Protein AF-A0A6A7LLQ2-F1 (afdb_monomer_lite)

Structure (mmCIF, N/CA/C/O backbone):
data_AF-A0A6A7LLQ2-F1
#
_entry.id   AF-A0A6A7LLQ2-F1
#
loop_
_atom_site.group_PDB
_atom_site.id
_atom_site.type_symbol
_atom_site.label_atom_id
_atom_site.label_alt_id
_atom_site.label_comp_id
_atom_site.label_asym_id
_atom_site.label_entity_id
_atom_site.label_seq_id
_atom_si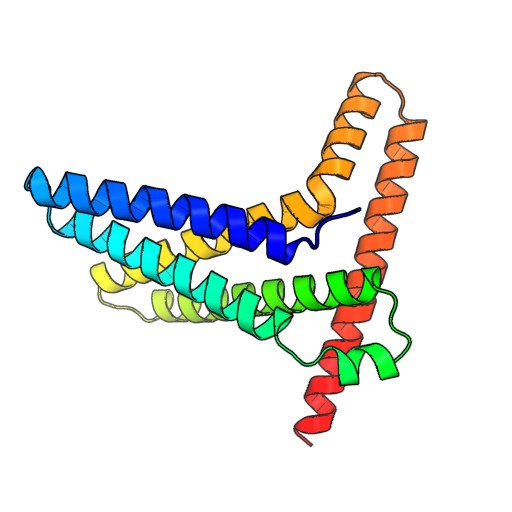te.pdbx_PDB_ins_code
_atom_site.Cartn_x
_atom_site.Cartn_y
_atom_site.Cartn_z
_atom_site.occupancy
_atom_site.B_iso_or_equiv
_atom_site.auth_seq_id
_atom_site.auth_comp_id
_atom_site.auth_asym_id
_atom_site.auth_atom_id
_atom_site.pdbx_PDB_model_num
ATOM 1 N N . MET A 1 1 ? -20.675 -7.729 5.828 1.00 43.53 1 MET A N 1
ATOM 2 C CA . MET A 1 1 ? -19.398 -8.192 6.419 1.00 43.53 1 MET A CA 1
ATOM 3 C C . MET A 1 1 ? -18.332 -7.183 6.054 1.00 43.53 1 MET A C 1
ATOM 5 O O . MET A 1 1 ? -18.183 -6.928 4.867 1.00 43.53 1 MET A O 1
ATOM 9 N N . ASN A 1 2 ? -17.647 -6.587 7.033 1.00 58.81 2 ASN A N 1
ATOM 10 C CA . ASN A 1 2 ? -16.496 -5.734 6.736 1.00 58.81 2 ASN A CA 1
ATOM 11 C C . ASN A 1 2 ? -15.408 -6.619 6.103 1.00 58.81 2 ASN A C 1
ATOM 13 O O . ASN A 1 2 ? -15.131 -7.700 6.635 1.00 58.81 2 ASN A O 1
ATOM 17 N N . LYS A 1 3 ? -14.898 -6.236 4.930 1.00 76.06 3 LYS A N 1
ATOM 18 C CA . LYS A 1 3 ? -13.806 -6.961 4.267 1.00 76.06 3 LYS A CA 1
ATOM 19 C C . LYS A 1 3 ? -12.499 -6.584 4.972 1.00 76.06 3 LYS A C 1
ATOM 21 O O . LYS A 1 3 ? -12.347 -5.454 5.421 1.00 76.06 3 LYS A O 1
ATOM 26 N N . HIS A 1 4 ? -11.586 -7.541 5.111 1.00 87.06 4 HIS A N 1
ATOM 27 C CA . HIS A 1 4 ? -10.282 -7.299 5.725 1.00 87.06 4 HIS A CA 1
ATOM 28 C C . HIS A 1 4 ? -9.515 -6.260 4.895 1.00 87.06 4 HIS A C 1
ATOM 30 O O . HIS A 1 4 ? -9.343 -6.460 3.691 1.00 87.06 4 HIS A O 1
ATOM 36 N N . LYS A 1 5 ? -9.025 -5.185 5.523 1.00 91.31 5 LYS A N 1
ATOM 37 C CA . LYS A 1 5 ? -8.410 -4.042 4.820 1.00 91.31 5 LYS A CA 1
ATOM 38 C C . LYS A 1 5 ? -7.241 -4.457 3.919 1.00 91.31 5 LYS A C 1
ATOM 40 O O . LYS A 1 5 ? -7.198 -4.056 2.765 1.00 91.31 5 LYS A O 1
ATOM 45 N N . LEU A 1 6 ? -6.351 -5.336 4.392 1.00 94.06 6 LEU A N 1
ATOM 46 C CA . LEU A 1 6 ? -5.255 -5.853 3.555 1.00 94.06 6 LEU A CA 1
ATOM 47 C C . LEU A 1 6 ? -5.716 -6.690 2.351 1.00 94.06 6 LEU A C 1
ATOM 49 O O . LEU A 1 6 ? -5.072 -6.636 1.313 1.00 94.06 6 LEU A O 1
ATOM 53 N N . ILE A 1 7 ? -6.834 -7.421 2.449 1.00 94.25 7 ILE A N 1
ATOM 54 C CA . ILE A 1 7 ? -7.383 -8.167 1.303 1.00 94.25 7 ILE A CA 1
ATOM 55 C C . ILE A 1 7 ? -7.922 -7.190 0.255 1.00 94.25 7 ILE A C 1
ATOM 57 O O . ILE A 1 7 ? -7.815 -7.432 -0.942 1.00 94.25 7 ILE A O 1
ATOM 61 N N . GLU A 1 8 ? -8.528 -6.088 0.694 1.00 95.62 8 GLU A N 1
ATOM 62 C CA . GLU A 1 8 ? -8.988 -5.035 -0.209 1.00 95.62 8 GLU A CA 1
ATOM 63 C C . GLU A 1 8 ? -7.812 -4.305 -0.865 1.00 95.62 8 GLU A C 1
ATOM 65 O O . GLU A 1 8 ? -7.813 -4.120 -2.079 1.00 95.62 8 GLU A O 1
ATOM 70 N N . LEU A 1 9 ? -6.769 -3.990 -0.094 1.00 97.31 9 LEU A N 1
ATOM 71 C CA . LEU A 1 9 ? -5.546 -3.391 -0.620 1.00 97.31 9 LEU A CA 1
ATOM 72 C C . LEU A 1 9 ? -4.844 -4.302 -1.632 1.00 97.31 9 LEU A C 1
ATOM 74 O O . LEU A 1 9 ? -4.446 -3.834 -2.694 1.00 97.31 9 LEU A O 1
ATOM 78 N N . GLN A 1 10 ? -4.738 -5.598 -1.331 1.00 97.00 10 GLN A N 1
ATOM 79 C CA . GLN A 1 10 ? -4.147 -6.581 -2.235 1.00 97.00 10 GLN A CA 1
ATOM 80 C C . GLN A 1 10 ? -4.857 -6.581 -3.592 1.00 97.00 10 GLN A C 1
ATOM 82 O O . GLN A 1 10 ? -4.189 -6.555 -4.617 1.00 97.00 10 GLN A O 1
ATOM 87 N N . LYS A 1 11 ? -6.193 -6.523 -3.612 1.00 97.12 11 LYS A N 1
ATOM 88 C CA . LYS A 1 11 ? -6.961 -6.462 -4.866 1.00 97.12 11 LYS A CA 1
ATOM 89 C C . LYS A 1 11 ? -6.653 -5.212 -5.681 1.00 97.12 11 LYS A C 1
ATOM 91 O O . LYS A 1 11 ? -6.447 -5.318 -6.881 1.00 97.12 11 LYS A O 1
ATOM 96 N N . ILE A 1 12 ? -6.574 -4.049 -5.031 1.00 97.12 12 ILE A N 1
ATOM 97 C CA . ILE A 1 12 ? -6.217 -2.785 -5.696 1.00 97.12 12 ILE A CA 1
ATOM 98 C C . ILE A 1 12 ? -4.817 -2.883 -6.322 1.00 97.12 12 ILE A C 1
ATOM 100 O O . ILE A 1 12 ? -4.595 -2.423 -7.441 1.00 97.12 12 ILE A O 1
ATOM 104 N N . ILE A 1 13 ? -3.869 -3.495 -5.607 1.00 97.94 13 ILE A N 1
ATOM 105 C CA . ILE A 1 13 ? -2.505 -3.709 -6.100 1.00 97.94 13 ILE A CA 1
ATOM 106 C C . ILE A 1 13 ? -2.501 -4.691 -7.282 1.00 97.94 13 ILE A C 1
ATOM 108 O O . ILE A 1 13 ? -1.870 -4.411 -8.297 1.00 97.94 13 ILE A O 1
ATOM 112 N N . GLU A 1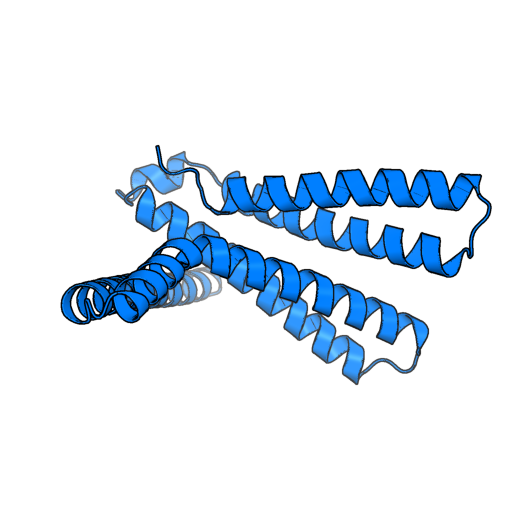 14 ? -3.223 -5.808 -7.185 1.00 98.12 14 GLU A N 1
ATOM 113 C CA . GLU A 1 14 ? -3.333 -6.821 -8.244 1.00 98.12 14 GLU A CA 1
ATOM 114 C C . GLU A 1 14 ? -3.981 -6.262 -9.520 1.00 98.12 14 GLU A C 1
ATOM 116 O O . GLU A 1 14 ? -3.493 -6.527 -10.619 1.00 98.12 14 GLU A O 1
ATOM 121 N N . GLU A 1 15 ? -5.022 -5.435 -9.391 1.00 98.00 15 GLU A N 1
ATOM 122 C CA . GLU A 1 15 ? -5.633 -4.717 -10.517 1.00 98.00 15 GLU A CA 1
ATOM 123 C C . GLU A 1 15 ? -4.617 -3.794 -11.207 1.00 98.00 15 GLU A C 1
ATOM 125 O O . GLU A 1 15 ? -4.498 -3.802 -12.436 1.00 98.00 15 GLU A O 1
ATOM 130 N N . LYS A 1 16 ? -3.824 -3.046 -10.426 1.00 97.88 16 LYS A N 1
ATOM 131 C CA . LYS A 1 16 ? -2.763 -2.182 -10.962 1.00 97.88 16 LYS A CA 1
ATOM 132 C C . LYS A 1 16 ? -1.664 -2.988 -11.662 1.00 97.88 16 LYS A C 1
ATOM 134 O O . LYS A 1 16 ? -1.232 -2.599 -12.743 1.00 97.88 16 LYS A O 1
ATOM 139 N N . ILE A 1 17 ? -1.240 -4.117 -11.088 1.00 98.31 17 ILE A N 1
ATOM 140 C CA . ILE A 1 17 ? -0.274 -5.031 -11.720 1.00 98.31 17 ILE A CA 1
ATOM 141 C C . ILE A 1 17 ? -0.808 -5.517 -13.070 1.00 98.31 17 ILE A C 1
ATOM 143 O O . ILE A 1 17 ? -0.072 -5.484 -14.053 1.00 98.31 17 ILE A O 1
ATOM 147 N N . GLY A 1 18 ? -2.076 -5.934 -13.136 1.00 98.19 18 GLY A N 1
ATOM 148 C CA . GLY A 1 18 ? -2.705 -6.372 -14.383 1.00 98.19 18 GLY A CA 1
ATOM 149 C C . GLY A 1 18 ? -2.657 -5.294 -15.468 1.00 98.19 18 GLY A C 1
ATOM 150 O O . GLY A 1 18 ? -2.205 -5.565 -16.579 1.00 98.19 18 GLY A O 1
ATOM 151 N N . SER A 1 19 ? -3.027 -4.058 -15.117 1.00 98.12 19 SER A N 1
ATOM 152 C CA . SER A 1 19 ? -2.958 -2.910 -16.031 1.00 98.12 19 SER A CA 1
ATOM 153 C C . SER A 1 19 ? -1.534 -2.628 -16.521 1.00 98.12 19 SER A C 1
ATOM 155 O O . SER A 1 19 ? -1.340 -2.332 -17.696 1.00 98.12 19 SER A O 1
ATOM 157 N N . LEU A 1 20 ? -0.530 -2.715 -15.643 1.00 97.94 20 LEU A N 1
ATOM 158 C CA . LEU A 1 20 ? 0.867 -2.466 -16.009 1.00 97.94 20 LEU A CA 1
ATOM 159 C C . LEU A 1 20 ? 1.440 -3.573 -16.901 1.00 97.94 20 LEU A C 1
ATOM 161 O O . LEU A 1 20 ? 2.242 -3.289 -17.785 1.00 97.94 20 LEU A O 1
ATOM 165 N N . ILE A 1 21 ? 1.035 -4.830 -16.693 1.00 98.25 21 ILE A N 1
ATOM 166 C CA . ILE A 1 21 ? 1.435 -5.943 -17.565 1.00 98.25 21 ILE A CA 1
ATOM 167 C C . ILE A 1 21 ? 0.916 -5.710 -18.987 1.00 98.25 21 ILE A C 1
ATOM 169 O O . ILE A 1 21 ? 1.686 -5.841 -19.939 1.00 98.25 21 ILE A O 1
ATOM 173 N N . GLU A 1 22 ? -0.353 -5.319 -19.125 1.00 97.94 22 GLU A N 1
ATOM 174 C CA . GLU A 1 22 ? -0.946 -4.972 -20.420 1.00 97.94 22 GLU A CA 1
ATOM 175 C C . GLU A 1 22 ? -0.217 -3.781 -21.064 1.00 97.94 22 GLU A C 1
ATOM 177 O O . GLU A 1 22 ? 0.148 -3.832 -22.240 1.00 97.94 22 GLU A O 1
ATOM 182 N N . GLU A 1 23 ? 0.083 -2.738 -20.285 1.00 97.50 23 GLU A N 1
ATOM 183 C CA . GLU A 1 23 ? 0.845 -1.575 -20.749 1.00 97.50 23 GLU A CA 1
ATOM 184 C C . GLU A 1 23 ? 2.240 -1.967 -21.264 1.00 97.50 23 GLU A C 1
ATOM 186 O O . GLU A 1 23 ? 2.642 -1.540 -22.349 1.00 97.50 23 GLU A O 1
ATOM 191 N N . VAL A 1 24 ? 2.964 -2.821 -20.533 1.00 97.44 24 VAL A N 1
ATOM 192 C CA . VAL A 1 24 ? 4.284 -3.337 -20.929 1.00 97.44 24 VAL A CA 1
ATOM 193 C C . VAL A 1 24 ? 4.200 -4.146 -22.221 1.00 97.44 24 VAL A C 1
ATOM 195 O O . VAL A 1 24 ? 5.066 -3.999 -23.089 1.00 97.44 24 VAL A O 1
ATOM 198 N N . GLU A 1 25 ? 3.179 -4.989 -22.377 1.00 97.50 25 GLU A N 1
ATOM 199 C CA . GLU A 1 25 ? 2.972 -5.783 -23.590 1.00 97.50 25 GLU A CA 1
ATOM 200 C C . GLU A 1 25 ? 2.725 -4.882 -24.808 1.00 97.50 25 GLU A C 1
ATOM 202 O O . GLU A 1 25 ? 3.405 -5.015 -25.832 1.00 97.50 25 GLU A O 1
ATOM 207 N N . ILE A 1 26 ? 1.819 -3.909 -24.681 1.00 96.62 26 ILE A N 1
ATOM 208 C CA . ILE A 1 26 ? 1.516 -2.939 -25.741 1.00 96.62 26 ILE A CA 1
ATOM 209 C C . ILE A 1 26 ? 2.763 -2.124 -26.094 1.00 96.62 26 ILE A C 1
ATOM 211 O O . ILE A 1 26 ? 3.106 -2.007 -27.272 1.00 96.62 26 ILE A O 1
ATOM 215 N N . ALA A 1 27 ? 3.471 -1.596 -25.094 1.00 96.38 27 ALA A N 1
ATOM 216 C CA . ALA A 1 27 ? 4.674 -0.793 -25.287 1.00 96.38 27 ALA A CA 1
ATOM 217 C C . ALA A 1 27 ? 5.788 -1.577 -25.993 1.00 96.38 27 ALA A C 1
ATOM 219 O O . ALA A 1 27 ? 6.445 -1.056 -26.899 1.00 96.38 27 ALA A O 1
ATOM 220 N N . THR A 1 28 ? 5.958 -2.848 -25.622 1.00 95.69 28 THR A N 1
ATOM 221 C CA . THR A 1 28 ? 6.920 -3.758 -26.254 1.00 95.69 28 THR A CA 1
ATOM 222 C C . THR A 1 28 ? 6.556 -4.001 -27.720 1.00 95.69 28 THR A C 1
ATOM 224 O O . THR A 1 28 ? 7.405 -3.857 -28.601 1.00 95.69 28 THR A O 1
ATOM 227 N N . ASN A 1 29 ? 5.285 -4.300 -28.006 1.00 96.62 29 ASN A N 1
ATOM 228 C CA . ASN A 1 29 ? 4.797 -4.552 -29.365 1.00 96.62 29 ASN A CA 1
ATOM 229 C C . ASN A 1 29 ? 4.870 -3.304 -30.259 1.00 96.62 29 ASN A C 1
ATOM 231 O O . ASN A 1 29 ? 5.214 -3.397 -31.439 1.00 96.62 29 ASN A O 1
ATOM 235 N N . ALA A 1 30 ? 4.611 -2.128 -29.688 1.00 95.94 30 ALA A N 1
ATOM 236 C CA . ALA A 1 30 ? 4.743 -0.837 -30.355 1.00 95.94 30 ALA A CA 1
ATOM 237 C C . ALA A 1 30 ? 6.203 -0.362 -30.493 1.00 95.94 30 ALA A C 1
ATOM 239 O O . ALA A 1 30 ? 6.441 0.688 -31.091 1.00 95.94 30 ALA A O 1
ATOM 240 N N . LYS A 1 31 ? 7.180 -1.127 -29.978 1.00 94.88 31 LYS A N 1
ATOM 241 C CA . LYS A 1 31 ? 8.613 -0.787 -29.974 1.00 94.88 31 LYS A CA 1
ATOM 242 C C . LYS A 1 31 ? 8.878 0.590 -29.361 1.00 94.88 31 LYS A C 1
ATOM 244 O O . LYS A 1 31 ? 9.663 1.377 -29.895 1.00 94.88 31 LYS A O 1
ATOM 249 N N . LEU A 1 32 ? 8.192 0.886 -28.256 1.00 94.19 32 LEU A N 1
ATOM 250 C CA . LEU A 1 32 ? 8.438 2.094 -27.478 1.00 94.19 32 LEU A CA 1
ATOM 251 C C . LEU A 1 32 ? 9.836 2.066 -26.846 1.00 94.19 32 LEU A C 1
ATOM 253 O O . LEU A 1 32 ? 10.588 1.096 -26.949 1.00 94.19 32 LEU A O 1
ATOM 257 N N . ASN A 1 33 ? 10.190 3.175 -26.202 1.00 94.88 33 ASN A N 1
ATOM 258 C CA . ASN A 1 33 ? 11.471 3.337 -25.534 1.00 94.88 33 ASN A CA 1
ATOM 259 C C . ASN A 1 33 ? 11.709 2.213 -24.502 1.00 94.88 33 ASN A C 1
ATOM 261 O O . ASN A 1 33 ? 10.863 1.967 -23.646 1.00 94.88 33 ASN A O 1
ATOM 265 N N . ALA A 1 34 ? 12.875 1.564 -24.574 1.00 94.06 34 ALA A N 1
ATOM 266 C CA . ALA A 1 34 ? 13.243 0.470 -23.678 1.00 94.06 34 ALA A CA 1
ATOM 267 C C . ALA A 1 34 ? 13.288 0.896 -22.201 1.00 94.06 34 ALA A C 1
ATOM 269 O O . ALA A 1 34 ? 12.796 0.159 -21.357 1.00 94.06 34 ALA A O 1
ATOM 270 N N . LEU A 1 35 ? 13.772 2.107 -21.898 1.00 92.25 35 LEU A N 1
ATOM 271 C CA . LEU A 1 35 ? 13.825 2.626 -20.526 1.00 92.25 35 LEU A CA 1
ATOM 272 C C . LEU A 1 35 ? 12.429 2.756 -19.916 1.00 92.25 35 LEU A C 1
ATOM 274 O O . LEU A 1 35 ? 12.232 2.414 -18.760 1.00 92.25 35 LEU A O 1
ATOM 278 N N . TYR A 1 36 ? 11.446 3.184 -20.710 1.00 93.62 36 TYR A N 1
ATOM 279 C CA . TYR A 1 36 ? 10.057 3.249 -20.257 1.00 93.62 36 TYR A CA 1
ATOM 280 C C . TYR A 1 36 ? 9.496 1.857 -19.938 1.00 93.62 36 TYR A C 1
ATOM 282 O O . TYR A 1 36 ? 8.794 1.678 -18.946 1.00 93.62 36 TYR A O 1
ATOM 290 N N . ILE A 1 37 ? 9.812 0.860 -20.770 1.00 95.94 37 ILE A N 1
ATOM 291 C CA . ILE A 1 37 ? 9.394 -0.526 -20.536 1.00 95.94 37 ILE A CA 1
ATOM 292 C C . ILE A 1 37 ? 10.044 -1.068 -19.257 1.00 95.94 37 ILE A C 1
ATOM 294 O O . ILE A 1 37 ? 9.371 -1.739 -18.473 1.00 95.94 37 ILE A O 1
ATOM 298 N N . ASP A 1 38 ? 11.322 -0.765 -19.037 1.00 95.44 38 ASP A N 1
ATOM 299 C CA . ASP A 1 38 ? 12.053 -1.178 -17.841 1.00 95.44 38 ASP A CA 1
ATOM 300 C C . ASP A 1 38 ? 11.482 -0.512 -16.581 1.00 95.44 38 ASP A C 1
ATOM 302 O O . ASP A 1 38 ? 11.177 -1.218 -15.625 1.00 95.44 38 ASP A O 1
ATOM 306 N N . ASP A 1 39 ? 11.181 0.791 -16.613 1.00 94.50 39 ASP A N 1
ATOM 307 C CA . ASP A 1 39 ? 10.549 1.498 -15.487 1.00 94.50 39 ASP A CA 1
ATOM 308 C C . ASP A 1 39 ? 9.205 0.863 -15.081 1.00 94.50 39 ASP A C 1
ATOM 310 O O . ASP A 1 39 ? 8.910 0.697 -13.896 1.00 94.50 39 ASP A O 1
ATOM 314 N N . ARG A 1 40 ? 8.382 0.454 -16.058 1.00 96.69 40 ARG A N 1
ATOM 315 C CA . ARG A 1 40 ? 7.102 -0.225 -15.782 1.00 96.69 40 ARG A CA 1
ATOM 316 C C . ARG A 1 40 ? 7.294 -1.628 -15.225 1.00 96.69 40 ARG A C 1
ATOM 318 O O . ARG A 1 40 ? 6.515 -2.066 -14.379 1.00 96.69 40 ARG A O 1
ATOM 325 N N . ARG A 1 41 ? 8.327 -2.342 -15.674 1.00 97.19 41 ARG A N 1
ATOM 326 C CA . ARG A 1 41 ? 8.685 -3.654 -15.119 1.00 97.19 41 ARG A CA 1
ATOM 327 C C . ARG A 1 41 ? 9.170 -3.537 -13.682 1.00 97.19 41 ARG A C 1
ATOM 329 O O . ARG A 1 41 ? 8.774 -4.368 -12.866 1.00 97.19 41 ARG A O 1
ATOM 336 N N . ASP A 1 42 ? 9.959 -2.517 -13.375 1.00 96.88 42 ASP A N 1
ATOM 337 C CA . ASP A 1 42 ? 10.411 -2.224 -12.018 1.00 96.88 42 ASP A CA 1
ATOM 338 C C . ASP A 1 42 ? 9.208 -1.916 -11.108 1.00 96.88 42 ASP A C 1
ATOM 340 O O . ASP A 1 42 ? 9.043 -2.551 -10.065 1.00 96.88 42 ASP A O 1
ATOM 344 N N . GLU A 1 43 ? 8.269 -1.071 -11.554 1.00 97.62 43 GLU A N 1
ATOM 345 C CA . GLU A 1 43 ? 7.030 -0.786 -10.812 1.00 97.62 43 GLU A CA 1
ATOM 346 C C . GLU A 1 43 ? 6.210 -2.058 -10.516 1.00 97.62 43 GLU A C 1
ATOM 348 O O . GLU A 1 43 ? 5.738 -2.258 -9.391 1.00 97.62 43 GLU A O 1
ATOM 353 N N . ILE A 1 44 ? 6.078 -2.964 -11.494 1.00 98.31 44 ILE A N 1
ATOM 354 C CA . ILE A 1 44 ? 5.426 -4.268 -11.290 1.00 98.31 44 ILE A CA 1
ATOM 355 C C . ILE A 1 44 ? 6.141 -5.067 -10.193 1.00 98.31 44 ILE A C 1
ATOM 357 O O . ILE A 1 44 ? 5.473 -5.671 -9.349 1.00 98.31 44 ILE A O 1
ATOM 361 N N . GLN A 1 45 ? 7.477 -5.089 -10.174 1.00 97.94 45 GLN A N 1
ATOM 362 C CA . GLN A 1 45 ? 8.236 -5.822 -9.156 1.00 97.94 45 GLN A CA 1
ATOM 363 C C . GLN A 1 45 ? 7.986 -5.272 -7.749 1.00 97.94 45 GLN A C 1
ATOM 365 O O . GLN A 1 45 ? 7.789 -6.059 -6.817 1.00 97.94 45 GLN A O 1
ATOM 370 N N . TYR A 1 46 ? 7.919 -3.949 -7.597 1.00 97.56 46 TYR A N 1
ATOM 371 C CA . TYR A 1 46 ? 7.635 -3.300 -6.314 1.00 97.56 46 TYR A CA 1
ATOM 372 C C . TYR A 1 46 ? 6.236 -3.665 -5.804 1.00 97.56 46 TYR A C 1
ATOM 374 O O . TYR A 1 46 ? 6.067 -4.092 -4.659 1.00 97.56 46 TYR A O 1
ATOM 382 N N . LEU A 1 47 ? 5.230 -3.606 -6.682 1.00 98.12 47 LEU A N 1
ATOM 383 C CA . LEU A 1 47 ? 3.852 -3.991 -6.360 1.00 98.12 47 LEU A CA 1
ATOM 384 C C . LEU A 1 47 ? 3.734 -5.483 -6.001 1.00 98.12 47 LEU A C 1
ATOM 386 O O . LEU A 1 47 ? 3.001 -5.866 -5.079 1.00 98.12 47 LEU A O 1
ATOM 390 N N . GLN A 1 48 ? 4.482 -6.347 -6.690 1.00 98.31 48 GLN A N 1
ATOM 391 C CA . GLN A 1 48 ? 4.556 -7.768 -6.352 1.00 98.31 48 GLN A CA 1
ATOM 392 C C . GLN A 1 48 ? 5.202 -8.000 -4.985 1.00 98.31 48 GLN A C 1
ATOM 394 O O . GLN A 1 48 ? 4.744 -8.869 -4.243 1.00 98.31 48 GLN A O 1
ATOM 399 N N . TRP A 1 49 ? 6.248 -7.247 -4.632 1.00 98.25 49 TRP A N 1
ATOM 400 C CA . TRP A 1 49 ? 6.838 -7.313 -3.296 1.00 98.25 49 TRP A CA 1
ATOM 401 C C . TRP A 1 49 ? 5.799 -6.965 -2.224 1.00 98.25 49 TRP A C 1
ATOM 403 O O . TRP A 1 49 ? 5.598 -7.760 -1.307 1.00 98.25 49 TRP A O 1
ATOM 413 N N . SER A 1 50 ? 5.040 -5.878 -2.396 1.00 97.38 50 SER A N 1
ATOM 414 C CA . SER A 1 50 ? 3.962 -5.517 -1.465 1.00 97.38 50 SER A CA 1
ATOM 415 C C . SER A 1 50 ? 2.904 -6.618 -1.333 1.00 97.38 50 SER A C 1
ATOM 417 O O . SER A 1 50 ? 2.481 -6.940 -0.223 1.00 97.38 50 SER A O 1
ATOM 419 N N . THR A 1 51 ? 2.523 -7.252 -2.446 1.00 97.62 51 THR A N 1
ATOM 420 C CA . THR A 1 51 ? 1.573 -8.378 -2.454 1.00 97.62 51 THR A CA 1
ATOM 421 C C . THR A 1 51 ? 2.104 -9.577 -1.662 1.00 97.62 51 THR A C 1
ATOM 423 O O . THR A 1 51 ? 1.380 -10.145 -0.844 1.00 97.62 51 THR A O 1
ATOM 426 N N . ARG A 1 52 ? 3.382 -9.940 -1.844 1.00 97.38 52 ARG A N 1
ATOM 427 C CA . ARG A 1 52 ? 4.032 -11.027 -1.088 1.00 97.38 52 ARG A CA 1
ATOM 428 C C . ARG A 1 52 ? 4.086 -10.718 0.407 1.00 97.38 52 ARG A C 1
ATOM 430 O O . ARG A 1 52 ? 3.834 -11.610 1.215 1.00 97.38 52 ARG A O 1
ATOM 437 N N . THR A 1 53 ? 4.365 -9.471 0.781 1.00 96.19 53 THR A N 1
ATOM 438 C CA . THR A 1 53 ? 4.376 -9.038 2.185 1.00 96.19 53 THR A CA 1
ATOM 439 C C . THR A 1 53 ? 2.983 -9.147 2.809 1.00 96.19 53 THR A C 1
ATOM 441 O O . THR A 1 53 ? 2.849 -9.730 3.883 1.00 96.19 53 THR A O 1
ATOM 444 N N . ILE A 1 54 ? 1.930 -8.689 2.115 1.00 95.19 54 ILE A N 1
ATOM 445 C CA . ILE A 1 54 ? 0.537 -8.860 2.567 1.00 95.19 54 ILE A CA 1
ATOM 446 C C . ILE A 1 54 ? 0.215 -10.343 2.776 1.00 95.19 54 ILE A C 1
ATOM 448 O O . ILE A 1 54 ? -0.292 -10.724 3.830 1.00 95.19 54 ILE A O 1
ATOM 452 N N . GLN A 1 55 ? 0.534 -11.192 1.799 1.00 93.56 55 GLN A N 1
ATOM 453 C CA . GLN A 1 55 ? 0.276 -12.629 1.890 1.00 93.56 55 GLN A CA 1
ATOM 454 C C . GLN A 1 55 ? 1.041 -13.277 3.047 1.00 93.56 55 GLN A C 1
ATOM 456 O O . GLN A 1 55 ? 0.470 -14.088 3.767 1.00 93.56 55 GLN A O 1
ATOM 461 N N . SER A 1 56 ? 2.301 -12.898 3.268 1.00 92.81 56 SER A N 1
ATOM 462 C CA . SER A 1 56 ? 3.103 -13.375 4.400 1.00 92.81 56 SER A CA 1
ATOM 463 C C . SER A 1 56 ? 2.449 -13.053 5.746 1.00 92.81 56 SER A C 1
ATOM 465 O O . SER A 1 56 ? 2.453 -13.893 6.639 1.00 92.81 56 SER A O 1
ATOM 467 N N . ILE A 1 57 ? 1.834 -11.876 5.885 1.00 91.25 57 ILE A N 1
ATOM 468 C CA . ILE A 1 57 ? 1.116 -11.474 7.103 1.00 91.25 57 ILE A CA 1
ATOM 469 C C . ILE A 1 57 ? -0.191 -12.264 7.249 1.00 91.25 57 ILE A C 1
ATOM 471 O O . ILE A 1 57 ? -0.452 -12.835 8.307 1.00 91.25 57 ILE A O 1
ATOM 475 N N . LEU A 1 58 ? -0.989 -12.343 6.180 1.00 88.88 58 LEU A N 1
ATOM 476 C CA . LEU A 1 58 ? -2.300 -13.003 6.193 1.00 88.88 58 LEU A CA 1
ATOM 477 C C . LEU A 1 58 ? -2.216 -14.528 6.355 1.00 88.88 58 LEU A C 1
ATOM 479 O O . LEU A 1 58 ? -3.126 -15.127 6.924 1.00 88.88 58 LEU A O 1
ATOM 483 N N . ASN A 1 59 ? -1.145 -15.151 5.860 1.00 86.81 59 ASN A N 1
ATOM 484 C CA . ASN A 1 59 ? -0.941 -16.600 5.917 1.00 86.81 59 ASN A CA 1
ATOM 485 C C . ASN A 1 59 ? -0.358 -17.080 7.255 1.00 86.81 59 ASN A C 1
ATOM 487 O O . ASN A 1 59 ? -0.198 -18.286 7.436 1.00 86.81 59 ASN A O 1
ATOM 491 N N . ARG A 1 60 ? -0.019 -16.183 8.194 1.00 80.88 60 ARG A N 1
ATOM 492 C CA . ARG A 1 60 ? 0.434 -16.604 9.528 1.00 80.88 60 ARG A CA 1
ATOM 493 C C . ARG A 1 60 ? -0.709 -17.272 10.281 1.00 80.88 60 ARG A C 1
ATOM 495 O O . ARG A 1 60 ? -1.809 -16.723 10.360 1.00 80.88 60 ARG A O 1
ATOM 502 N N . ASP A 1 61 ? -0.415 -18.451 10.828 1.00 59.97 61 ASP A N 1
ATOM 503 C CA . ASP A 1 61 ? -1.399 -19.405 11.333 1.00 59.97 61 ASP A CA 1
ATOM 504 C C . ASP A 1 61 ? -2.478 -18.765 12.216 1.00 59.97 61 ASP A C 1
ATOM 506 O O . ASP A 1 61 ? -2.230 -18.172 13.272 1.00 59.97 61 ASP A O 1
ATOM 510 N N . ILE A 1 62 ? -3.722 -18.956 11.778 1.00 57.84 62 ILE A N 1
ATOM 511 C CA . ILE A 1 62 ? -4.940 -18.565 12.490 1.00 57.84 62 ILE A CA 1
ATOM 512 C C . ILE A 1 62 ? -5.030 -19.302 13.843 1.00 57.84 62 ILE A C 1
ATOM 514 O O . ILE A 1 62 ? -5.613 -18.766 14.787 1.00 57.84 62 ILE A O 1
ATOM 518 N N . ASP A 1 63 ? -4.395 -20.472 13.973 1.00 53.75 63 ASP A N 1
ATOM 519 C CA . ASP A 1 63 ? -4.425 -21.330 15.165 1.00 53.75 63 ASP A CA 1
ATOM 520 C C . ASP A 1 63 ? -3.660 -20.764 16.377 1.00 53.75 63 ASP A C 1
ATOM 522 O O . ASP A 1 63 ? -4.075 -20.982 17.520 1.00 53.75 63 ASP A O 1
ATOM 526 N N . GLU A 1 64 ? -2.587 -19.987 16.184 1.00 55.06 64 GLU A N 1
ATOM 527 C CA . GLU A 1 64 ? -1.947 -19.248 17.291 1.00 55.06 64 GLU A CA 1
ATOM 528 C C . GLU A 1 64 ? -2.752 -17.998 17.671 1.00 55.06 64 GLU A C 1
ATOM 530 O O . GLU A 1 64 ? -2.880 -17.650 18.848 1.00 55.06 64 GLU A O 1
ATOM 535 N N . ARG A 1 65 ? -3.363 -17.350 16.675 1.00 58.50 65 ARG A N 1
ATOM 536 C CA . ARG A 1 65 ? -4.108 -16.092 16.825 1.00 58.50 65 ARG A CA 1
ATOM 537 C C . ARG A 1 65 ? -5.490 -16.297 17.464 1.00 58.50 65 ARG A C 1
ATOM 539 O O . ARG A 1 65 ? -5.933 -15.446 18.237 1.00 58.50 65 ARG A O 1
ATOM 546 N N . GLN A 1 66 ? -6.145 -17.440 17.231 1.00 51.84 66 GLN A N 1
ATOM 547 C CA . GLN A 1 66 ? -7.401 -17.822 17.896 1.00 51.84 66 GLN A CA 1
ATOM 548 C C . GLN A 1 66 ? -7.213 -18.183 19.379 1.00 51.84 66 GLN A C 1
ATOM 550 O O . GLN A 1 66 ? -8.104 -17.909 20.185 1.00 51.84 66 GLN A O 1
ATOM 555 N N . LYS A 1 67 ? -6.051 -18.724 19.776 1.00 53.41 67 LYS A N 1
ATOM 556 C CA . LYS A 1 67 ? -5.754 -19.071 21.182 1.00 53.41 67 LYS A CA 1
ATOM 557 C C . LYS A 1 67 ? -5.669 -17.857 22.113 1.00 53.41 67 LYS A C 1
ATOM 559 O O . LYS A 1 67 ? -5.862 -18.004 23.316 1.00 53.41 67 LYS A O 1
ATOM 564 N N . LEU A 1 68 ? -5.414 -16.664 21.574 1.00 57.31 68 LEU A N 1
ATOM 565 C CA . LEU A 1 68 ? -5.205 -15.438 22.354 1.00 57.31 68 LEU A CA 1
ATOM 566 C C . LEU A 1 68 ? -6.499 -14.667 22.681 1.00 57.31 68 LEU A C 1
ATOM 568 O O . LEU A 1 68 ? -6.431 -13.607 23.299 1.00 57.31 68 LEU A O 1
ATOM 572 N N . GLY A 1 69 ? -7.679 -15.150 22.266 1.00 62.19 69 GLY A N 1
ATOM 573 C CA . GLY A 1 69 ? -8.949 -14.442 22.501 1.00 62.19 69 GLY A CA 1
ATOM 574 C C . GLY A 1 69 ? -9.029 -13.069 21.813 1.00 62.19 69 GLY A C 1
ATOM 575 O O . GLY A 1 69 ? -9.850 -12.227 22.184 1.00 62.19 69 GLY A O 1
ATOM 576 N N . ILE A 1 70 ? -8.168 -12.823 20.819 1.00 71.31 70 ILE A N 1
ATOM 577 C CA . ILE A 1 70 ? -8.078 -11.555 20.094 1.00 71.31 70 ILE A CA 1
ATOM 578 C C . ILE A 1 70 ? -9.328 -11.392 19.229 1.00 71.31 70 ILE A C 1
ATOM 580 O O . ILE A 1 70 ? -9.684 -12.259 18.431 1.00 71.31 70 ILE A O 1
ATOM 584 N N . THR A 1 71 ? -10.011 -10.253 19.366 1.00 80.06 71 THR A N 1
ATOM 585 C CA . THR A 1 71 ? -11.159 -9.952 18.502 1.00 80.06 71 THR A CA 1
ATOM 586 C C . THR A 1 71 ? -10.717 -9.822 17.045 1.00 80.06 71 THR A C 1
ATOM 588 O O . THR A 1 71 ? -9.665 -9.253 16.758 1.00 80.06 71 THR A O 1
ATOM 591 N N . LYS A 1 72 ? -11.565 -10.255 16.104 1.00 81.75 72 LYS A N 1
ATOM 592 C CA . LYS A 1 72 ? -11.304 -10.142 14.658 1.00 81.75 72 LYS A CA 1
ATOM 593 C C . LYS A 1 72 ? -10.839 -8.738 14.235 1.00 81.75 72 LYS A C 1
ATOM 595 O O . LYS A 1 72 ? -9.928 -8.610 13.431 1.00 81.75 72 LYS A O 1
ATOM 600 N N . LYS A 1 73 ? -11.428 -7.688 14.818 1.00 82.69 73 LYS A N 1
ATOM 601 C CA . LYS A 1 73 ? -11.075 -6.289 14.531 1.00 82.69 73 LYS A CA 1
ATOM 602 C C . LYS A 1 73 ? -9.665 -5.925 15.008 1.00 82.69 73 LYS A C 1
ATOM 604 O O . LYS A 1 73 ? -8.966 -5.196 14.318 1.00 82.69 73 LYS A O 1
ATOM 609 N N . ARG A 1 74 ? -9.254 -6.417 16.181 1.00 85.00 74 ARG A N 1
ATOM 610 C CA . ARG A 1 74 ? -7.904 -6.182 16.711 1.00 85.00 74 ARG A CA 1
ATOM 611 C C . ARG A 1 74 ? -6.858 -6.935 15.889 1.00 85.00 74 ARG A C 1
ATOM 613 O O . ARG A 1 74 ? -5.804 -6.376 15.626 1.00 85.00 74 ARG A O 1
ATOM 620 N N . LEU A 1 75 ? -7.185 -8.139 15.416 1.00 85.19 75 LEU A N 1
ATOM 621 C CA . LEU A 1 75 ? -6.329 -8.882 14.492 1.00 85.19 75 LEU A CA 1
ATOM 622 C C . LEU A 1 75 ? -6.152 -8.140 13.158 1.00 85.19 75 LEU A C 1
ATOM 624 O O . LEU A 1 75 ? -5.028 -7.913 12.731 1.00 85.19 75 LEU A O 1
ATOM 628 N N . GLU A 1 76 ? -7.253 -7.674 12.564 1.00 88.12 76 GLU A N 1
ATOM 629 C CA . GLU A 1 76 ? -7.225 -6.850 11.346 1.00 88.12 76 GLU A CA 1
ATOM 630 C C . GLU A 1 76 ? -6.355 -5.587 11.510 1.00 88.12 76 GLU A C 1
ATOM 632 O O . GLU A 1 76 ? -5.671 -5.182 10.571 1.00 88.12 76 GLU A O 1
ATOM 637 N N . MET A 1 77 ? -6.372 -4.958 12.693 1.00 89.06 77 MET A N 1
ATOM 638 C CA . MET A 1 77 ? -5.515 -3.808 13.015 1.00 89.06 77 MET A CA 1
ATOM 639 C C . MET A 1 77 ? -4.044 -4.200 13.142 1.00 89.06 77 MET A C 1
ATOM 641 O O . MET A 1 77 ? -3.196 -3.514 12.584 1.00 89.06 77 MET A O 1
ATOM 645 N N . MET A 1 78 ? -3.744 -5.300 13.839 1.00 89.00 78 MET A N 1
ATOM 646 C CA . MET A 1 78 ? -2.380 -5.822 13.967 1.00 89.00 78 MET A CA 1
ATOM 647 C C . MET A 1 78 ? -1.757 -6.098 12.601 1.00 89.00 78 MET A C 1
ATOM 649 O O . MET A 1 78 ? -0.647 -5.649 12.341 1.00 89.00 78 MET A O 1
ATOM 653 N N . ASP A 1 79 ? -2.494 -6.772 11.718 1.00 90.69 79 ASP A N 1
ATOM 654 C CA . ASP A 1 79 ? -2.011 -7.091 10.376 1.00 90.69 79 ASP A CA 1
ATOM 655 C C . ASP A 1 79 ? -1.755 -5.816 9.557 1.00 90.69 79 ASP A C 1
ATOM 657 O O . ASP A 1 79 ? -0.728 -5.698 8.8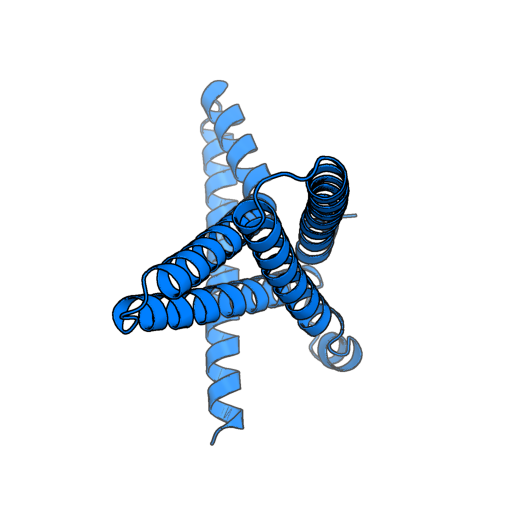88 1.00 90.69 79 ASP A O 1
ATOM 661 N N . ALA A 1 80 ? -2.655 -4.828 9.638 1.00 92.88 80 ALA A N 1
ATOM 662 C CA . ALA A 1 80 ? -2.479 -3.545 8.960 1.00 92.88 80 ALA A CA 1
ATOM 663 C C . ALA A 1 80 ? -1.260 -2.761 9.476 1.00 92.88 80 ALA A C 1
ATOM 665 O O . ALA A 1 80 ? -0.517 -2.217 8.665 1.00 92.88 80 ALA A O 1
ATOM 666 N N . ILE A 1 81 ? -1.044 -2.730 10.795 1.00 91.81 81 ILE A N 1
ATOM 667 C CA . ILE A 1 81 ? 0.118 -2.086 11.429 1.00 91.81 81 ILE A CA 1
ATOM 668 C C . ILE A 1 81 ? 1.411 -2.790 11.021 1.00 91.81 81 ILE A C 1
ATOM 670 O O . ILE A 1 81 ? 2.393 -2.138 10.688 1.00 91.81 81 ILE A O 1
ATOM 674 N N . GLU A 1 82 ? 1.430 -4.123 11.022 1.00 93.25 82 GLU A N 1
ATOM 675 C CA . GLU A 1 82 ? 2.614 -4.880 10.623 1.00 93.25 82 GLU A CA 1
ATOM 676 C C . GLU A 1 82 ? 3.001 -4.603 9.164 1.00 93.25 82 GLU A C 1
ATOM 678 O O . GLU A 1 82 ? 4.179 -4.401 8.851 1.00 93.25 82 GLU A O 1
ATOM 683 N N . PHE A 1 83 ? 2.012 -4.552 8.274 1.00 95.62 83 PHE A N 1
ATOM 684 C CA . PHE A 1 83 ? 2.249 -4.206 6.880 1.00 95.62 83 PHE A CA 1
ATOM 685 C C . PHE A 1 83 ? 2.741 -2.760 6.729 1.00 95.62 83 PHE A C 1
ATOM 687 O O . PHE A 1 83 ? 3.720 -2.520 6.027 1.00 95.62 83 PHE A O 1
ATOM 694 N N . GLU A 1 84 ? 2.107 -1.810 7.424 1.00 96.00 84 GLU A N 1
ATOM 695 C CA . GLU A 1 84 ? 2.507 -0.398 7.454 1.00 96.00 84 GLU A CA 1
ATOM 696 C C . GLU A 1 84 ? 3.964 -0.230 7.907 1.00 96.00 84 GLU A C 1
ATOM 698 O O . GLU A 1 84 ? 4.746 0.426 7.219 1.00 96.00 84 GLU A O 1
ATOM 703 N N . ASN A 1 85 ? 4.357 -0.904 8.989 1.00 94.62 85 ASN A N 1
ATOM 704 C CA . ASN A 1 85 ? 5.734 -0.907 9.479 1.00 94.62 85 ASN A CA 1
ATOM 705 C C . ASN A 1 85 ? 6.704 -1.494 8.446 1.00 94.62 85 ASN A C 1
ATOM 707 O O . ASN A 1 85 ? 7.763 -0.922 8.216 1.00 94.62 85 ASN A O 1
ATOM 711 N N . SER A 1 86 ? 6.331 -2.588 7.776 1.00 96.12 86 SER A N 1
ATOM 712 C CA . SER A 1 86 ? 7.174 -3.213 6.744 1.00 96.12 86 SER A CA 1
ATOM 713 C C . SER A 1 86 ? 7.411 -2.278 5.550 1.00 96.12 86 SER A C 1
ATOM 715 O O . SER A 1 86 ? 8.519 -2.212 5.018 1.00 96.12 86 SER A O 1
ATOM 717 N N . LEU A 1 87 ? 6.383 -1.529 5.130 1.00 97.19 87 LEU A N 1
ATOM 718 C CA . LEU A 1 87 ? 6.514 -0.510 4.084 1.00 97.19 87 LEU A CA 1
ATOM 719 C C . LEU A 1 87 ? 7.418 0.641 4.538 1.00 97.19 87 LEU A C 1
ATOM 721 O O . LEU A 1 87 ? 8.293 1.066 3.788 1.00 97.19 87 LEU A O 1
ATOM 725 N N . GLN A 1 88 ? 7.223 1.135 5.762 1.00 97.38 88 GLN A N 1
ATOM 726 C CA . GLN A 1 88 ? 8.021 2.228 6.314 1.00 97.38 88 GLN A CA 1
ATOM 727 C C . GLN A 1 88 ? 9.494 1.841 6.477 1.00 97.38 88 GLN A C 1
ATOM 729 O O . GLN A 1 88 ? 10.357 2.620 6.080 1.00 97.38 88 GLN A O 1
ATOM 734 N N . GLU A 1 89 ? 9.789 0.648 7.004 1.00 97.12 89 GLU A N 1
ATOM 735 C CA . GLU A 1 89 ? 11.152 0.112 7.118 1.00 97.12 89 GLU A CA 1
ATOM 736 C C . GLU A 1 89 ? 11.830 0.090 5.740 1.00 97.12 89 GLU A C 1
ATOM 738 O O . GLU A 1 89 ? 12.891 0.694 5.565 1.00 97.12 89 GLU A O 1
ATOM 743 N N . ARG A 1 90 ? 11.164 -0.481 4.726 1.00 97.56 90 ARG A N 1
ATOM 744 C CA . ARG A 1 90 ? 11.683 -0.528 3.352 1.00 97.56 90 ARG A CA 1
ATOM 745 C C . ARG A 1 90 ? 11.913 0.865 2.758 1.00 97.56 90 ARG A C 1
ATOM 747 O O . ARG A 1 90 ? 12.951 1.108 2.150 1.00 97.56 90 ARG A O 1
ATOM 754 N N . ILE A 1 91 ? 10.985 1.802 2.957 1.00 98.12 91 ILE A N 1
ATOM 755 C CA . ILE A 1 91 ? 11.137 3.192 2.498 1.00 98.12 91 ILE A CA 1
ATOM 756 C C . ILE A 1 91 ? 12.355 3.856 3.150 1.00 98.12 91 ILE A C 1
ATOM 758 O O . ILE A 1 91 ? 13.082 4.587 2.478 1.00 98.12 91 ILE A O 1
ATOM 762 N N . GLN A 1 92 ? 12.604 3.622 4.441 1.00 97.81 92 GLN A N 1
ATOM 763 C CA . GLN A 1 92 ? 13.779 4.179 5.117 1.00 97.81 92 GLN A CA 1
ATOM 764 C C . GLN A 1 92 ? 15.082 3.576 4.581 1.00 97.81 92 GLN A C 1
ATOM 766 O O . GLN A 1 92 ? 16.027 4.321 4.318 1.00 97.81 92 GLN A O 1
ATOM 771 N N . GLU A 1 93 ? 15.128 2.262 4.350 1.00 97.62 93 GLU A N 1
ATOM 772 C CA . GLU A 1 93 ? 16.277 1.600 3.713 1.00 97.62 93 GLU A CA 1
ATOM 773 C C . GLU A 1 93 ? 16.578 2.182 2.325 1.00 97.62 93 GLU A C 1
ATOM 775 O O . GLU A 1 93 ? 17.731 2.473 1.996 1.00 97.62 93 GLU A O 1
ATOM 780 N N . LEU A 1 94 ? 15.540 2.407 1.516 1.00 97.31 94 LEU A N 1
ATOM 781 C CA . LEU A 1 94 ? 15.674 3.009 0.191 1.00 97.31 94 LEU A CA 1
ATOM 782 C C . LEU A 1 94 ? 16.141 4.463 0.274 1.00 97.31 94 LEU A C 1
ATOM 784 O O . LEU A 1 94 ? 17.022 4.859 -0.481 1.00 97.31 94 LEU A O 1
ATOM 788 N N . LYS A 1 95 ? 15.625 5.254 1.224 1.00 97.38 95 LYS A N 1
ATOM 789 C CA . LYS A 1 95 ? 16.065 6.644 1.445 1.00 97.38 95 LYS A CA 1
ATOM 790 C C . LYS A 1 95 ? 17.545 6.725 1.825 1.00 97.38 95 LYS A C 1
ATOM 792 O O . LYS A 1 95 ? 18.241 7.629 1.362 1.00 97.38 95 LYS A O 1
ATOM 797 N N . LEU A 1 96 ? 18.043 5.779 2.625 1.00 97.25 96 LEU A N 1
ATOM 798 C CA . LEU A 1 96 ? 19.479 5.649 2.896 1.00 97.25 96 LEU A CA 1
ATOM 799 C C . LEU A 1 96 ? 20.248 5.260 1.629 1.00 97.25 96 LEU A C 1
ATOM 801 O O . LEU A 1 96 ? 21.256 5.887 1.315 1.00 97.25 96 LEU A O 1
ATOM 805 N N . SER A 1 97 ? 19.727 4.301 0.861 1.00 96.12 97 SER A N 1
ATOM 806 C CA . SER A 1 97 ? 20.345 3.854 -0.393 1.00 96.12 97 SER A CA 1
ATOM 807 C C . SER A 1 97 ? 20.466 4.987 -1.418 1.00 96.12 97 SER A C 1
ATOM 809 O O . SER A 1 97 ? 21.515 5.131 -2.032 1.00 96.12 97 SER A O 1
ATOM 811 N N . VAL A 1 98 ? 19.444 5.842 -1.558 1.00 95.81 98 VAL A N 1
ATOM 812 C CA . VAL A 1 98 ? 19.478 7.046 -2.412 1.00 95.81 98 VAL A CA 1
ATOM 813 C C . VAL A 1 98 ? 20.590 7.998 -1.982 1.00 95.81 98 VAL A C 1
ATOM 815 O O . VAL A 1 98 ? 21.327 8.504 -2.823 1.00 95.81 98 VAL A O 1
ATOM 818 N N . LYS A 1 99 ? 20.734 8.236 -0.674 1.00 94.75 99 LYS A N 1
ATOM 819 C CA . LYS A 1 99 ? 21.741 9.158 -0.135 1.00 94.75 99 LYS A CA 1
ATOM 820 C C . LYS A 1 99 ? 23.173 8.713 -0.446 1.00 94.75 99 LYS A C 1
ATOM 822 O O . LYS A 1 99 ? 24.028 9.565 -0.678 1.00 94.75 99 LYS A O 1
ATOM 827 N N . ASP A 1 100 ? 23.412 7.405 -0.451 1.00 94.69 100 ASP A N 1
ATOM 828 C CA . ASP A 1 100 ? 24.734 6.817 -0.681 1.00 94.69 100 ASP A CA 1
ATOM 829 C C . ASP A 1 100 ? 24.978 6.454 -2.165 1.00 94.69 100 ASP A C 1
ATOM 831 O O . ASP A 1 100 ? 26.064 5.988 -2.526 1.00 94.69 100 ASP A O 1
ATOM 835 N N . CYS A 1 101 ? 23.992 6.669 -3.047 1.00 94.19 101 CYS A N 1
ATOM 836 C CA . CYS A 1 101 ? 24.060 6.283 -4.452 1.00 94.19 101 CYS A CA 1
ATOM 837 C C . CYS A 1 101 ? 24.761 7.342 -5.317 1.00 94.19 101 CYS A C 1
ATOM 839 O O . CYS A 1 101 ? 24.356 8.499 -5.377 1.00 94.19 101 CYS A O 1
ATOM 841 N N . ASN A 1 102 ? 25.789 6.920 -6.059 1.00 93.50 102 ASN A N 1
ATOM 842 C CA . ASN A 1 102 ? 26.509 7.775 -7.014 1.00 93.50 102 ASN A CA 1
ATOM 843 C C . ASN A 1 102 ? 26.024 7.601 -8.464 1.00 93.50 102 ASN A C 1
ATOM 845 O O . ASN A 1 102 ? 26.448 8.343 -9.350 1.00 93.50 102 ASN A O 1
ATOM 849 N N . ASN A 1 103 ? 25.177 6.602 -8.727 1.00 95.88 103 ASN A N 1
ATOM 850 C CA . ASN A 1 103 ? 24.637 6.323 -10.050 1.00 95.88 103 ASN A CA 1
ATOM 851 C C . ASN A 1 103 ? 23.237 6.928 -10.173 1.00 95.88 103 ASN A C 1
ATOM 853 O O . ASN A 1 103 ? 22.323 6.558 -9.440 1.00 95.88 103 ASN A O 1
ATOM 857 N N . GLN A 1 104 ? 23.064 7.826 -11.141 1.00 91.75 104 GLN A N 1
ATOM 858 C CA . GLN A 1 104 ? 21.783 8.480 -11.383 1.00 91.75 104 GLN A CA 1
ATOM 859 C C . GLN A 1 104 ? 20.664 7.476 -11.697 1.00 91.75 104 GLN A C 1
ATOM 861 O O . GLN A 1 104 ? 19.578 7.601 -11.144 1.00 91.75 104 GLN A O 1
ATOM 866 N N . ARG A 1 105 ? 20.929 6.445 -12.514 1.00 92.00 105 ARG A N 1
ATOM 867 C CA . ARG A 1 105 ? 19.901 5.458 -12.874 1.00 92.00 105 ARG A CA 1
ATOM 868 C C . ARG A 1 105 ? 19.436 4.660 -11.658 1.00 92.00 105 ARG A C 1
ATOM 870 O O . ARG A 1 105 ? 18.240 4.470 -11.486 1.00 92.00 105 ARG A O 1
ATOM 877 N N . ASP A 1 106 ? 20.367 4.227 -10.816 1.00 92.56 106 ASP A N 1
ATOM 878 C CA . ASP A 1 106 ? 20.034 3.459 -9.612 1.00 92.56 106 ASP A CA 1
ATOM 879 C C . ASP A 1 106 ? 19.292 4.341 -8.594 1.00 92.56 106 ASP A C 1
ATOM 881 O O . ASP A 1 106 ? 18.344 3.893 -7.953 1.00 92.56 106 ASP A O 1
ATOM 885 N N . SER A 1 107 ? 19.663 5.623 -8.492 1.00 94.69 107 SER A N 1
ATOM 886 C CA . SER A 1 107 ? 18.920 6.598 -7.688 1.00 94.69 107 SER A CA 1
ATOM 887 C C . SER A 1 107 ? 17.480 6.770 -8.181 1.00 94.69 107 SER A C 1
ATOM 889 O O . SER A 1 107 ? 16.564 6.769 -7.361 1.00 94.69 107 SER A O 1
ATOM 891 N N . ASP A 1 108 ? 17.265 6.897 -9.493 1.00 94.38 108 ASP A N 1
ATOM 892 C CA . ASP A 1 108 ? 15.923 7.025 -10.076 1.00 94.38 108 ASP A CA 1
ATOM 893 C C . ASP A 1 108 ? 15.072 5.773 -9.792 1.00 94.38 108 ASP A C 1
ATOM 895 O O . ASP A 1 108 ? 13.905 5.884 -9.419 1.00 94.38 108 ASP A O 1
ATOM 899 N N . ILE A 1 109 ? 15.671 4.580 -9.885 1.00 94.88 109 ILE A N 1
ATOM 900 C CA . ILE A 1 109 ? 15.031 3.300 -9.538 1.00 94.88 109 ILE A CA 1
ATOM 901 C C . ILE A 1 109 ? 14.572 3.300 -8.071 1.00 94.88 109 ILE A C 1
ATOM 903 O O . ILE A 1 109 ? 13.413 2.980 -7.798 1.00 94.88 109 ILE A O 1
ATOM 907 N N . PHE A 1 110 ? 15.435 3.705 -7.131 1.00 96.75 110 PHE A N 1
ATOM 908 C CA . PHE A 1 110 ? 15.079 3.767 -5.709 1.00 96.75 110 PHE A CA 1
ATOM 909 C C . PHE A 1 110 ? 13.992 4.802 -5.411 1.00 96.75 110 PHE A C 1
ATOM 911 O O . PHE A 1 110 ? 13.106 4.533 -4.602 1.00 96.75 110 PHE A O 1
ATOM 918 N N . ILE A 1 111 ? 14.038 5.971 -6.056 1.00 97.06 111 ILE A N 1
ATOM 919 C CA . ILE A 1 111 ? 13.011 7.010 -5.901 1.00 97.06 111 ILE A CA 1
ATOM 920 C C . ILE A 1 111 ? 11.658 6.490 -6.402 1.00 97.06 111 ILE A C 1
ATOM 922 O O . ILE A 1 111 ? 10.663 6.610 -5.692 1.00 97.06 111 ILE A O 1
ATOM 926 N N . ASN A 1 112 ? 11.629 5.821 -7.556 1.00 96.25 112 ASN A N 1
ATOM 927 C CA . ASN A 1 112 ? 10.408 5.218 -8.092 1.00 96.25 112 ASN A CA 1
ATOM 928 C C . ASN A 1 112 ? 9.838 4.123 -7.169 1.00 96.25 112 ASN A C 1
ATOM 930 O O . ASN A 1 112 ? 8.615 4.008 -7.023 1.00 96.25 112 ASN A O 1
ATOM 934 N N . GLU A 1 113 ? 10.700 3.322 -6.528 1.00 98.12 113 GLU A N 1
ATOM 935 C CA . GLU A 1 113 ? 10.264 2.353 -5.514 1.00 98.12 113 GLU A CA 1
ATOM 936 C C . GLU A 1 113 ? 9.645 3.079 -4.311 1.00 98.12 113 GLU A C 1
ATOM 938 O O . GLU A 1 113 ? 8.528 2.745 -3.915 1.00 98.12 113 GLU A O 1
ATOM 943 N N . ILE A 1 114 ? 10.305 4.116 -3.778 1.00 98.19 114 ILE A N 1
ATOM 944 C CA . ILE A 1 114 ? 9.785 4.928 -2.664 1.00 98.19 114 ILE A CA 1
ATOM 945 C C . ILE A 1 114 ? 8.404 5.496 -3.000 1.00 98.19 114 ILE A C 1
ATOM 947 O O . ILE A 1 114 ? 7.469 5.283 -2.228 1.00 98.19 114 ILE A O 1
ATOM 951 N N . ASP A 1 115 ? 8.249 6.148 -4.152 1.00 98.25 115 ASP A N 1
ATOM 952 C CA . ASP A 1 115 ? 6.981 6.753 -4.575 1.00 98.25 115 ASP A CA 1
ATOM 953 C C . ASP A 1 115 ? 5.868 5.701 -4.692 1.00 98.25 115 ASP A C 1
ATOM 955 O O . ASP A 1 115 ? 4.720 5.925 -4.287 1.00 98.25 115 ASP A O 1
ATOM 959 N N . THR A 1 116 ? 6.208 4.511 -5.194 1.00 98.12 116 THR A N 1
ATOM 960 C CA . THR A 1 116 ? 5.269 3.388 -5.287 1.00 98.12 116 THR A CA 1
ATOM 961 C C . THR A 1 116 ? 4.826 2.922 -3.900 1.00 98.12 116 THR A C 1
ATOM 963 O O . THR A 1 116 ? 3.627 2.754 -3.660 1.00 98.12 116 THR A O 1
ATOM 966 N N . LEU A 1 117 ? 5.762 2.739 -2.966 1.00 98.12 117 LEU A N 1
ATOM 967 C CA . LEU A 1 117 ? 5.456 2.287 -1.608 1.00 98.12 117 LEU A CA 1
ATOM 968 C C . LEU A 1 117 ? 4.700 3.354 -0.795 1.00 98.12 117 LEU A C 1
ATOM 970 O O . LEU A 1 117 ? 3.755 3.017 -0.077 1.00 98.12 117 LEU A O 1
ATOM 974 N N . GLU A 1 118 ? 5.041 4.636 -0.945 1.00 98.25 118 GLU A N 1
ATOM 975 C CA . GLU A 1 118 ? 4.314 5.757 -0.333 1.00 98.25 118 GLU A CA 1
ATOM 976 C C . GLU A 1 118 ? 2.880 5.860 -0.884 1.00 98.25 118 GLU A C 1
ATOM 978 O O . GLU A 1 118 ? 1.932 6.083 -0.123 1.00 98.25 118 GLU A O 1
ATOM 983 N N . SER A 1 119 ? 2.678 5.586 -2.179 1.00 98.06 119 SER A N 1
ATOM 984 C CA . SER A 1 119 ? 1.338 5.482 -2.770 1.00 98.06 119 SER A CA 1
ATOM 985 C C . SER A 1 119 ? 0.508 4.364 -2.124 1.00 98.06 119 SER A C 1
ATOM 987 O O . SER A 1 119 ? -0.665 4.568 -1.790 1.00 98.06 119 SER A O 1
ATOM 989 N N . ILE A 1 120 ? 1.110 3.194 -1.883 1.00 98.06 120 ILE A N 1
ATOM 990 C CA . ILE A 1 120 ? 0.445 2.066 -1.209 1.00 98.06 120 ILE A CA 1
ATOM 991 C C . ILE A 1 120 ? 0.102 2.417 0.244 1.00 98.06 120 ILE A C 1
ATOM 993 O O . ILE A 1 120 ? -1.008 2.115 0.687 1.00 98.06 120 ILE A O 1
ATOM 997 N N . LEU A 1 121 ? 0.998 3.095 0.972 1.00 97.12 121 LEU A N 1
ATOM 998 C CA . LEU A 1 121 ? 0.716 3.610 2.319 1.00 97.12 121 LEU A CA 1
ATOM 999 C C . LEU A 1 121 ? -0.487 4.561 2.322 1.00 97.12 121 LEU A C 1
ATOM 1001 O O . LEU A 1 121 ? -1.377 4.430 3.165 1.00 97.12 121 LEU A O 1
ATOM 1005 N N . GLY A 1 122 ? -0.561 5.471 1.347 1.00 96.88 122 GLY A N 1
ATOM 1006 C CA . GLY A 1 122 ? -1.715 6.352 1.167 1.00 96.88 122 GLY A CA 1
ATOM 1007 C C . GLY A 1 122 ? -3.018 5.566 0.987 1.00 96.88 122 GLY A C 1
ATOM 1008 O O . GLY A 1 122 ? -3.997 5.809 1.694 1.00 96.88 122 GLY A O 1
ATOM 1009 N N . ARG A 1 123 ? -3.013 4.547 0.116 1.00 96.75 123 ARG A N 1
ATOM 1010 C CA . ARG A 1 123 ? -4.177 3.666 -0.096 1.00 96.75 123 ARG A CA 1
ATOM 1011 C C . ARG A 1 123 ? -4.561 2.877 1.152 1.00 96.75 123 ARG A C 1
ATOM 1013 O O . ARG A 1 123 ? -5.749 2.723 1.428 1.00 96.75 123 ARG A O 1
ATOM 1020 N N . LEU A 1 124 ? -3.589 2.398 1.926 1.00 96.19 124 LEU A N 1
ATOM 1021 C CA . LEU A 1 124 ? -3.855 1.737 3.202 1.00 96.19 124 LEU A CA 1
ATOM 1022 C C . LEU A 1 124 ? -4.530 2.697 4.190 1.00 96.19 124 LEU A C 1
ATOM 1024 O O . LEU A 1 124 ? -5.504 2.314 4.837 1.00 96.19 124 LEU A O 1
ATOM 1028 N N . SER A 1 125 ? -4.061 3.943 4.279 1.00 93.62 125 SER A N 1
ATOM 1029 C CA . SER A 1 125 ? -4.665 4.973 5.133 1.00 93.62 125 SER A CA 1
ATOM 1030 C C . SER A 1 125 ? -6.112 5.280 4.727 1.00 93.62 125 SER A C 1
ATOM 1032 O O . SER A 1 125 ? -7.009 5.290 5.577 1.00 93.62 125 SER A O 1
ATOM 1034 N N . ASP A 1 126 ? -6.379 5.405 3.423 1.00 93.69 126 ASP A N 1
ATOM 1035 C CA . ASP A 1 126 ? -7.733 5.578 2.882 1.00 93.69 126 ASP A CA 1
ATOM 1036 C C . ASP A 1 126 ? -8.660 4.412 3.251 1.00 93.69 126 ASP A C 1
ATOM 1038 O O . ASP A 1 126 ? -9.822 4.624 3.606 1.00 93.69 126 ASP A O 1
ATOM 1042 N N . LEU A 1 127 ? -8.158 3.176 3.206 1.00 93.25 127 LEU A N 1
ATOM 1043 C CA . LEU A 1 127 ? -8.906 1.997 3.650 1.00 93.25 127 LEU A CA 1
ATOM 1044 C C . LEU A 1 127 ? -9.080 1.962 5.173 1.00 93.25 127 LEU A C 1
ATOM 1046 O O . LEU A 1 127 ? -10.061 1.406 5.675 1.00 93.25 127 LEU A O 1
ATOM 1050 N N . LYS A 1 128 ? -8.136 2.533 5.933 1.00 90.69 128 LYS A N 1
ATOM 1051 C CA . LYS A 1 128 ? -8.198 2.556 7.396 1.00 90.69 128 LYS A CA 1
ATOM 1052 C C . LYS A 1 128 ? -9.218 3.560 7.925 1.00 90.69 128 LYS A C 1
ATOM 1054 O O . LYS A 1 128 ? -9.927 3.202 8.868 1.00 90.69 128 LYS A O 1
ATOM 1059 N N . TYR A 1 1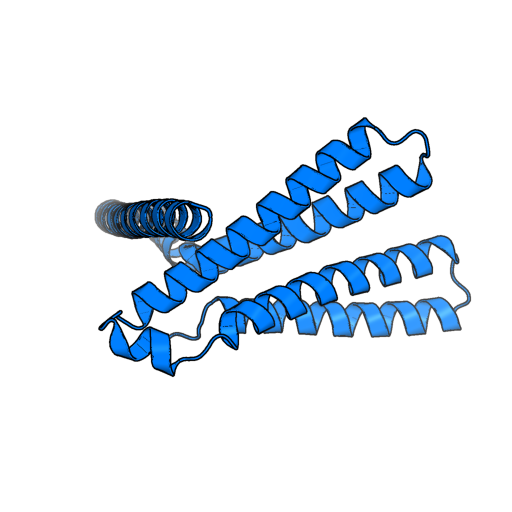29 ? -9.268 4.746 7.319 1.00 90.19 129 TYR A N 1
ATOM 1060 C CA . TYR A 1 129 ? -9.915 5.938 7.875 1.00 90.19 129 TYR A CA 1
ATOM 1061 C C . TYR A 1 129 ? -10.770 6.726 6.876 1.00 90.19 129 TYR A C 1
ATOM 1063 O O . TYR A 1 129 ? -11.511 7.626 7.267 1.00 90.19 129 TYR A O 1
ATOM 1071 N N . GLY A 1 130 ? -10.669 6.441 5.577 1.00 89.31 130 GLY A N 1
ATOM 1072 C CA . GLY A 1 130 ? -11.235 7.296 4.534 1.00 89.31 130 GLY A CA 1
ATOM 1073 C C . GLY A 1 130 ? -12.761 7.378 4.559 1.00 89.31 130 GLY A C 1
ATOM 1074 O O . GLY A 1 130 ? -13.321 8.407 4.186 1.00 89.31 130 GLY A O 1
ATOM 1075 N N . ALA A 1 131 ? -13.457 6.334 5.017 1.00 89.38 131 ALA A N 1
ATOM 1076 C CA . ALA A 1 131 ? -14.910 6.376 5.173 1.00 89.38 131 ALA A CA 1
ATOM 1077 C C . ALA A 1 131 ? -15.326 7.356 6.282 1.00 89.38 131 ALA A C 1
ATOM 1079 O O . ALA A 1 131 ? -16.211 8.186 6.073 1.00 89.38 131 ALA A O 1
ATOM 1080 N N . GLU A 1 132 ? -14.658 7.294 7.432 1.00 89.06 132 GLU A N 1
ATOM 1081 C CA . GLU A 1 132 ? -14.870 8.186 8.566 1.00 89.06 132 GLU A CA 1
ATOM 1082 C C . GLU A 1 132 ? -14.488 9.631 8.223 1.00 89.06 132 GLU A C 1
ATOM 1084 O O . GLU A 1 132 ? -15.249 10.544 8.54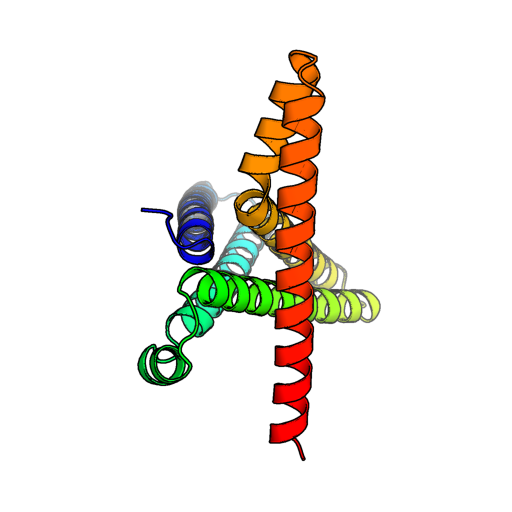6 1.00 89.06 132 GLU A O 1
ATOM 1089 N N . THR A 1 133 ? -13.376 9.845 7.511 1.00 90.75 133 THR A N 1
ATOM 1090 C CA . THR A 1 133 ? -12.958 11.174 7.035 1.00 90.75 133 THR A CA 1
ATOM 1091 C C . THR A 1 133 ? -14.000 11.776 6.093 1.00 90.75 133 THR A C 1
ATOM 1093 O O . THR A 1 133 ? -14.488 12.876 6.346 1.00 90.75 133 THR A O 1
ATOM 1096 N N . ARG A 1 134 ? -14.462 11.025 5.082 1.00 93.25 134 ARG A N 1
ATOM 1097 C CA . ARG A 1 134 ? -15.529 11.493 4.178 1.00 93.25 134 ARG A CA 1
ATOM 1098 C C . ARG A 1 134 ? -16.836 11.778 4.918 1.00 93.25 134 ARG A C 1
ATOM 1100 O O . ARG A 1 134 ? -17.529 12.743 4.605 1.00 93.25 134 ARG A O 1
ATOM 1107 N N . ALA A 1 135 ? -17.187 10.963 5.912 1.00 91.94 135 ALA A N 1
ATOM 1108 C CA . ALA A 1 135 ? -18.379 11.191 6.724 1.00 91.94 135 ALA A CA 1
ATOM 1109 C C . ALA A 1 135 ? -18.272 12.473 7.571 1.00 91.94 135 ALA A C 1
ATOM 1111 O O . ALA A 1 135 ? -19.270 13.173 7.749 1.00 91.94 135 ALA A O 1
ATOM 1112 N N . ILE A 1 136 ? -17.074 12.806 8.065 1.00 92.50 136 ILE A N 1
ATOM 1113 C CA . ILE A 1 136 ? -16.801 14.078 8.746 1.00 92.50 136 ILE A CA 1
ATOM 1114 C C . ILE A 1 136 ? -16.979 15.249 7.779 1.00 92.50 136 ILE A C 1
ATOM 1116 O O . ILE A 1 136 ? -17.631 16.227 8.145 1.00 92.50 136 ILE A O 1
ATOM 1120 N N . ASP A 1 137 ? -16.448 15.147 6.561 1.00 93.06 137 ASP A N 1
ATOM 1121 C CA . ASP A 1 137 ? -16.550 16.207 5.553 1.00 93.06 137 ASP A CA 1
ATOM 1122 C C . ASP A 1 137 ? -18.007 16.483 5.172 1.00 93.06 137 ASP A C 1
ATOM 1124 O O . ASP A 1 137 ? -18.441 17.635 5.186 1.00 93.06 137 ASP A O 1
ATOM 1128 N N . ILE A 1 138 ? -18.798 15.430 4.944 1.00 94.94 138 ILE A N 1
ATOM 1129 C CA . ILE A 1 138 ? -20.238 15.542 4.670 1.00 94.94 138 ILE A CA 1
ATOM 1130 C C . ILE A 1 138 ? -20.975 16.179 5.858 1.00 94.94 138 ILE A C 1
ATOM 1132 O O . ILE A 1 138 ? -21.804 17.069 5.668 1.00 94.94 138 ILE A O 1
ATOM 1136 N N . ALA A 1 139 ? -20.677 15.759 7.092 1.00 93.75 139 ALA A N 1
ATOM 1137 C CA . ALA A 1 139 ? -21.306 16.326 8.283 1.00 93.75 139 ALA A CA 1
ATOM 1138 C C . ALA A 1 139 ? -20.964 17.817 8.461 1.00 93.75 139 ALA A C 1
ATOM 1140 O O . ALA A 1 139 ? -21.850 18.614 8.762 1.00 93.75 139 ALA A O 1
ATOM 1141 N N . ASN A 1 140 ? -19.709 18.212 8.218 1.00 92.69 140 ASN A N 1
ATOM 1142 C CA . ASN A 1 140 ? -19.296 19.617 8.257 1.00 92.69 140 ASN A CA 1
ATOM 1143 C C . ASN A 1 140 ? -19.983 20.439 7.157 1.00 92.69 140 ASN A C 1
ATOM 1145 O O . ASN A 1 140 ? -20.477 21.525 7.446 1.00 92.69 140 ASN A O 1
ATOM 1149 N N . ALA A 1 141 ? -20.061 19.917 5.927 1.00 95.25 141 ALA A N 1
ATOM 1150 C CA . ALA A 1 141 ? -20.740 20.583 4.813 1.00 95.25 141 ALA A CA 1
ATOM 1151 C C . ALA A 1 141 ? -22.234 20.821 5.101 1.00 95.25 141 ALA A C 1
ATOM 1153 O O . ALA A 1 141 ? -22.794 21.839 4.699 1.00 95.25 141 ALA A O 1
ATOM 1154 N N . ASN A 1 142 ? -22.858 19.922 5.864 1.00 96.12 142 ASN A N 1
ATOM 1155 C CA . ASN A 1 142 ? -24.250 20.032 6.300 1.00 96.12 142 ASN A CA 1
ATOM 1156 C C . ASN A 1 142 ? -24.436 20.824 7.611 1.00 96.12 142 ASN A C 1
ATOM 1158 O O . ASN A 1 142 ? -25.543 20.859 8.145 1.00 96.12 142 ASN A O 1
ATOM 1162 N N . ASN A 1 143 ? -23.380 21.449 8.149 1.00 95.62 143 ASN A N 1
ATOM 1163 C CA . ASN A 1 143 ? -23.365 22.120 9.458 1.00 95.62 143 ASN A CA 1
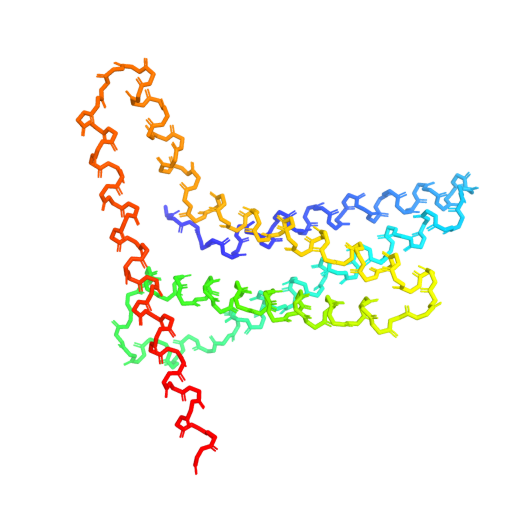ATOM 1164 C C . ASN A 1 143 ? -23.747 21.214 10.654 1.00 95.62 143 ASN A C 1
ATOM 1166 O O . ASN A 1 143 ? -24.058 21.713 11.739 1.00 95.62 143 ASN A O 1
ATOM 1170 N N . ASP A 1 144 ? -23.684 19.884 10.511 1.00 96.12 144 ASP A N 1
ATOM 1171 C CA . ASP A 1 144 ? -23.851 18.940 11.622 1.00 96.12 144 ASP A CA 1
ATOM 1172 C C . ASP A 1 144 ? -22.517 18.717 12.352 1.00 96.12 144 ASP A C 1
ATOM 1174 O O . ASP A 1 144 ? -21.886 17.652 12.333 1.00 96.12 144 ASP A O 1
ATOM 1178 N N . PHE A 1 145 ? -22.081 19.758 13.059 1.00 93.69 145 PHE A N 1
ATOM 1179 C CA . PHE A 1 145 ? -20.842 19.723 13.837 1.00 93.69 145 PHE A CA 1
ATOM 1180 C C . PHE A 1 145 ? -20.886 18.699 14.976 1.00 93.69 145 PHE A C 1
ATOM 1182 O O . PHE A 1 145 ? -19.847 18.208 15.427 1.00 93.69 145 PHE A O 1
ATOM 1189 N N . LYS A 1 146 ? -22.084 18.345 15.458 1.00 95.44 146 LYS A N 1
ATOM 1190 C CA . LYS A 1 146 ? -22.252 17.344 16.515 1.00 95.44 146 LYS A CA 1
ATOM 1191 C C . LYS A 1 146 ? -21.917 15.955 15.984 1.00 95.44 146 LYS A C 1
ATOM 1193 O O . LYS A 1 146 ? -21.211 15.208 16.667 1.00 95.44 146 LYS A O 1
ATOM 1198 N N . GLN A 1 147 ? -22.388 15.614 14.787 1.00 93.12 147 GLN A N 1
ATOM 1199 C CA . GLN A 1 147 ? -22.024 14.376 14.106 1.00 93.12 147 GLN A CA 1
ATOM 1200 C C . GLN A 1 147 ? -20.535 14.356 13.753 1.00 93.12 147 GLN A C 1
ATOM 1202 O O . GLN A 1 147 ? -19.855 13.390 14.103 1.00 93.12 147 GLN A O 1
ATOM 1207 N N . ALA A 1 148 ? -19.999 15.437 13.179 1.00 92.12 148 ALA A N 1
ATOM 1208 C CA . ALA A 1 148 ? -18.575 15.536 12.853 1.00 92.12 148 ALA A CA 1
ATOM 1209 C C . ALA A 1 148 ? -17.679 15.307 14.086 1.00 92.12 148 ALA A C 1
ATOM 1211 O O . ALA A 1 148 ? -16.740 14.511 14.053 1.00 92.12 148 ALA A O 1
ATOM 1212 N N . ASN A 1 149 ? -18.007 15.926 15.226 1.00 93.88 149 ASN A N 1
ATOM 1213 C CA . ASN A 1 149 ? -17.244 15.753 16.465 1.00 93.88 149 ASN A CA 1
ATOM 1214 C C . ASN A 1 149 ? -17.353 14.341 17.055 1.00 93.88 149 ASN A C 1
ATOM 1216 O O . ASN A 1 149 ? -16.402 13.859 17.673 1.00 93.88 149 ASN A O 1
ATOM 1220 N N . ARG A 1 150 ? -18.488 13.655 16.877 1.00 94.06 150 ARG A N 1
ATOM 1221 C CA . ARG A 1 150 ? -18.625 12.245 17.279 1.00 94.06 150 ARG A CA 1
ATOM 1222 C C . ARG A 1 150 ? -17.722 11.340 16.446 1.00 94.06 150 ARG A C 1
ATOM 1224 O O . ARG A 1 150 ? -17.059 10.486 17.025 1.00 94.06 150 ARG A O 1
ATOM 1231 N N . LEU A 1 151 ? -17.673 11.550 15.132 1.00 92.44 151 LEU A N 1
ATOM 1232 C CA . LEU A 1 151 ? -16.821 10.783 14.220 1.00 92.44 151 LEU A CA 1
ATOM 1233 C C . LEU A 1 151 ? -15.331 11.017 14.506 1.00 92.44 151 LEU A C 1
ATOM 1235 O O . LEU A 1 151 ? -14.587 10.051 14.649 1.00 92.44 151 LEU A O 1
ATOM 1239 N N . ARG A 1 152 ? -14.904 12.269 14.735 1.00 93.12 152 ARG A N 1
ATOM 1240 C CA . ARG A 1 152 ? -13.521 12.581 15.156 1.00 93.12 152 ARG A CA 1
ATOM 1241 C C . ARG A 1 152 ? -13.109 11.812 16.413 1.00 93.12 152 ARG A C 1
ATOM 1243 O O . ARG A 1 152 ? -12.033 11.228 16.457 1.00 93.12 152 ARG A O 1
ATOM 1250 N N . LYS A 1 153 ? -13.990 11.741 17.419 1.00 93.75 153 LYS A N 1
ATOM 1251 C CA . LYS A 1 153 ? -13.740 10.951 18.639 1.00 93.75 153 LYS A CA 1
ATOM 1252 C C . LYS A 1 153 ? -13.632 9.449 18.374 1.00 93.75 153 LYS A C 1
ATOM 1254 O O . LYS A 1 153 ? -12.972 8.760 19.141 1.00 93.75 153 LYS A O 1
ATOM 1259 N N . GLN A 1 154 ? -14.299 8.922 17.347 1.00 89.81 154 GLN A N 1
ATOM 1260 C CA . GLN A 1 154 ? -14.161 7.515 16.967 1.00 89.81 154 GLN A CA 1
ATOM 1261 C C . GLN A 1 154 ? -12.812 7.247 16.299 1.00 89.81 154 GLN A C 1
ATOM 1263 O O . GLN A 1 154 ? -12.182 6.256 16.653 1.00 89.81 154 GLN A O 1
ATOM 1268 N N . ILE A 1 155 ? -12.351 8.137 15.411 1.00 90.38 155 ILE A N 1
ATOM 1269 C CA . ILE A 1 155 ? -11.017 8.041 14.795 1.00 90.38 155 ILE A CA 1
ATOM 1270 C C . ILE A 1 155 ? -9.930 8.054 15.875 1.00 90.38 155 ILE A C 1
ATOM 1272 O O . ILE A 1 155 ? -9.103 7.150 15.894 1.00 90.38 155 ILE A O 1
ATOM 1276 N N . ILE A 1 156 ? -9.995 8.997 16.823 1.00 92.06 156 ILE A N 1
ATOM 1277 C CA . ILE A 1 156 ? -9.025 9.086 17.931 1.00 92.06 156 ILE A CA 1
ATOM 1278 C C . ILE A 1 156 ? -8.969 7.770 18.715 1.00 92.06 156 ILE A C 1
ATOM 1280 O O . ILE A 1 156 ? -7.895 7.232 18.938 1.00 92.06 156 ILE A O 1
ATOM 1284 N N . LYS A 1 157 ? -10.123 7.187 19.060 1.00 90.88 157 LYS A N 1
ATOM 1285 C CA . LYS A 1 157 ? -10.167 5.893 19.761 1.00 90.88 157 LYS A CA 1
ATOM 1286 C C . LYS A 1 157 ? -9.571 4.743 18.953 1.00 90.88 157 LYS A C 1
ATOM 1288 O O . LYS A 1 157 ? -9.062 3.796 19.536 1.00 90.88 157 LYS A O 1
ATOM 1293 N N . ILE A 1 158 ? -9.709 4.768 17.627 1.00 88.62 158 ILE A N 1
ATOM 1294 C CA . ILE A 1 158 ? -9.086 3.762 16.762 1.00 88.62 158 ILE A CA 1
ATOM 1295 C C . ILE A 1 158 ? -7.566 3.931 16.802 1.00 88.62 158 ILE A C 1
ATOM 1297 O O . ILE A 1 158 ? -6.876 2.943 17.018 1.00 88.62 158 ILE A O 1
ATOM 1301 N N . GLN A 1 159 ? -7.072 5.163 16.672 1.00 88.50 159 GLN A N 1
ATOM 1302 C CA . GLN A 1 159 ? -5.643 5.477 16.728 1.00 88.50 159 GLN A CA 1
ATOM 1303 C C . GLN A 1 159 ? -5.024 5.097 18.078 1.00 88.50 159 GLN A C 1
ATOM 1305 O O . GLN A 1 159 ? -4.007 4.420 18.100 1.00 88.50 159 GLN A O 1
ATOM 1310 N N . GLU A 1 160 ? -5.689 5.399 19.198 1.00 90.88 160 GLU A N 1
ATOM 1311 C CA . GLU A 1 160 ? -5.241 4.985 20.538 1.00 90.88 160 GLU A CA 1
ATOM 1312 C C . GLU A 1 160 ? -5.077 3.456 20.658 1.00 90.88 160 GLU A C 1
ATOM 1314 O O . GLU A 1 160 ? -4.143 2.973 21.295 1.00 90.88 160 GLU A O 1
ATOM 1319 N N . ILE A 1 161 ? -5.970 2.678 20.034 1.00 88.56 161 ILE A N 1
ATOM 1320 C CA . ILE A 1 161 ? -5.864 1.211 19.996 1.00 88.56 161 ILE A CA 1
ATOM 1321 C C . ILE A 1 161 ? -4.713 0.770 19.083 1.00 88.56 161 ILE A C 1
ATOM 1323 O O . ILE A 1 161 ? -4.015 -0.189 19.407 1.00 88.56 161 ILE A O 1
ATOM 1327 N N . GLU A 1 162 ? -4.508 1.435 17.944 1.00 88.88 162 GLU A N 1
ATOM 1328 C CA . GLU A 1 162 ? -3.381 1.142 17.051 1.00 88.88 162 GLU A CA 1
ATOM 1329 C C . GLU A 1 162 ? -2.032 1.419 17.733 1.00 88.88 162 GLU A C 1
ATOM 1331 O O . GLU A 1 162 ? -1.125 0.589 17.643 1.00 88.88 162 GLU A O 1
ATOM 1336 N N . ASP A 1 163 ? -1.922 2.511 18.490 1.00 88.44 163 ASP A N 1
ATOM 1337 C CA . ASP A 1 163 ? -0.737 2.845 19.286 1.00 88.44 163 ASP A CA 1
ATOM 1338 C C . ASP A 1 163 ? -0.479 1.789 20.372 1.00 88.44 163 ASP A C 1
ATOM 1340 O O . ASP A 1 163 ? 0.650 1.324 20.553 1.00 88.44 163 ASP A O 1
ATOM 1344 N N . GLU A 1 164 ? -1.537 1.345 21.061 1.00 89.50 164 GLU A N 1
ATOM 1345 C CA . GLU A 1 164 ? -1.466 0.273 22.060 1.00 89.50 164 GLU A CA 1
ATOM 1346 C C . GLU A 1 164 ? -0.942 -1.039 21.447 1.00 89.50 164 GLU A C 1
ATOM 1348 O O . GLU A 1 164 ? -0.044 -1.684 21.997 1.00 89.50 164 GLU A O 1
ATOM 1353 N N . ILE A 1 165 ? -1.482 -1.431 20.290 1.00 85.25 165 ILE A N 1
ATOM 1354 C CA . ILE A 1 165 ? -1.071 -2.631 19.551 1.00 85.25 165 ILE A CA 1
ATOM 1355 C C . ILE A 1 165 ? 0.384 -2.518 19.081 1.00 85.25 165 ILE A C 1
ATOM 1357 O O . ILE A 1 165 ? 1.154 -3.479 19.191 1.00 85.25 165 ILE A O 1
ATOM 1361 N N . SER A 1 166 ? 0.772 -1.351 18.572 1.00 84.44 166 SER A N 1
ATOM 1362 C CA . SER A 1 166 ? 2.132 -1.085 18.100 1.00 84.44 166 SER A CA 1
ATOM 1363 C C . SER A 1 166 ? 3.137 -1.216 19.244 1.00 84.44 166 SER A C 1
ATOM 1365 O O . SER A 1 166 ? 4.137 -1.925 19.117 1.00 84.44 166 SER A O 1
ATOM 1367 N N . ALA A 1 167 ? 2.830 -0.640 20.410 1.00 83.31 167 ALA A N 1
ATOM 1368 C CA . ALA A 1 167 ? 3.660 -0.763 21.606 1.00 83.31 167 ALA A CA 1
ATOM 1369 C C . ALA A 1 167 ? 3.798 -2.223 22.087 1.00 83.31 167 ALA A C 1
ATOM 1371 O O . ALA A 1 167 ? 4.888 -2.662 22.461 1.00 83.31 167 ALA A O 1
ATOM 1372 N N . GLN A 1 168 ? 2.712 -3.004 22.046 1.00 77.69 168 GLN A N 1
ATOM 1373 C CA . GLN A 1 168 ? 2.737 -4.433 22.388 1.00 77.69 168 GLN A CA 1
ATOM 1374 C C . GLN A 1 168 ? 3.613 -5.240 21.421 1.00 77.69 168 GLN A C 1
ATOM 1376 O O . GLN A 1 168 ? 4.386 -6.101 21.849 1.00 77.69 168 GLN A O 1
ATOM 1381 N N . SER A 1 169 ? 3.544 -4.932 20.129 1.00 67.69 169 SER A N 1
ATOM 1382 C CA . SER A 1 169 ? 4.327 -5.610 19.092 1.00 67.69 169 SER A CA 1
ATOM 1383 C C . SER A 1 169 ? 5.832 -5.356 19.262 1.00 67.69 169 SER A C 1
ATOM 1385 O O . SER A 1 169 ? 6.626 -6.299 19.217 1.00 67.69 169 SER A O 1
ATOM 1387 N N . SER A 1 170 ? 6.224 -4.119 19.589 1.00 60.25 170 SER A N 1
ATOM 1388 C CA . SER A 1 170 ? 7.617 -3.746 19.887 1.00 60.25 170 SER A CA 1
ATOM 1389 C C . SER A 1 170 ? 8.179 -4.453 21.126 1.00 60.25 170 SER A C 1
ATOM 1391 O O . SER A 1 170 ? 9.307 -4.949 21.105 1.00 60.25 170 SER A O 1
ATOM 1393 N N . ASN A 1 171 ? 7.379 -4.583 22.190 1.00 54.66 171 ASN A N 1
ATOM 1394 C CA . ASN A 1 171 ? 7.781 -5.295 23.410 1.00 54.66 171 ASN A CA 1
ATOM 1395 C C . ASN A 1 171 ? 7.942 -6.806 23.193 1.00 54.66 171 ASN A C 1
ATOM 1397 O O . ASN A 1 171 ? 8.752 -7.453 23.859 1.00 54.66 171 ASN A O 1
ATOM 1401 N N . THR A 1 172 ? 7.182 -7.379 22.259 1.00 53.66 172 THR A N 1
ATOM 1402 C CA . THR A 1 172 ? 7.257 -8.810 21.951 1.00 53.66 172 THR A CA 1
ATOM 1403 C C . THR A 1 172 ? 8.496 -9.120 21.104 1.00 53.66 172 THR A C 1
ATOM 1405 O O . THR A 1 172 ? 9.182 -10.092 21.398 1.00 53.66 172 THR A O 1
ATOM 1408 N N . LYS A 1 173 ? 8.869 -8.257 20.143 1.00 46.75 173 LYS A N 1
ATOM 1409 C CA . LYS A 1 173 ? 10.096 -8.402 19.326 1.00 46.75 173 LYS A CA 1
ATOM 1410 C C . LYS A 1 173 ? 11.374 -8.407 20.192 1.00 46.75 173 LYS A C 1
ATOM 1412 O O . LYS A 1 173 ? 12.226 -9.265 20.002 1.00 46.75 173 LYS A O 1
ATOM 1417 N N . LEU A 1 174 ? 11.453 -7.538 21.210 1.00 36.66 174 LEU A N 1
ATOM 1418 C CA . LEU A 1 174 ? 12.568 -7.469 22.179 1.00 36.66 174 LEU A CA 1
ATOM 1419 C C . LEU A 1 174 ? 12.752 -8.745 23.020 1.00 36.66 174 LEU A C 1
ATOM 1421 O O . LEU A 1 174 ? 13.871 -9.097 23.395 1.00 36.66 174 LEU A O 1
ATOM 1425 N N . ARG A 1 175 ? 11.654 -9.443 23.330 1.00 33.91 175 ARG A N 1
ATOM 1426 C CA . ARG A 1 175 ? 11.661 -10.619 24.212 1.00 33.91 175 ARG A CA 1
ATOM 1427 C C . ARG A 1 175 ? 12.134 -11.899 23.516 1.00 33.91 175 ARG A C 1
ATOM 1429 O O . ARG A 1 175 ? 12.490 -12.845 24.202 1.00 33.91 175 ARG A O 1
ATOM 1436 N N . TRP A 1 176 ? 12.116 -11.930 22.184 1.00 35.69 176 TRP A N 1
ATOM 1437 C CA . TRP A 1 176 ? 12.572 -13.070 21.377 1.00 35.69 176 TRP A CA 1
ATOM 1438 C C . TRP A 1 176 ? 14.024 -12.917 20.904 1.00 35.69 176 TRP A C 1
ATOM 1440 O O . TRP A 1 176 ? 14.622 -13.883 20.441 1.00 35.69 176 TRP A O 1
ATOM 1450 N N . THR A 1 177 ? 14.594 -11.717 21.027 1.00 41.84 177 THR A N 1
ATOM 1451 C CA . THR A 1 177 ? 15.999 -11.416 20.708 1.00 41.84 177 THR A CA 1
ATOM 1452 C C . THR A 1 177 ? 16.899 -11.328 21.949 1.00 41.84 177 THR A C 1
ATOM 1454 O O . THR A 1 177 ? 18.052 -10.925 21.813 1.00 41.84 177 THR A O 1
ATOM 1457 N N . SER A 1 178 ? 16.381 -11.658 23.142 1.00 38.91 178 SER A N 1
ATOM 1458 C CA . SER A 1 178 ? 17.112 -11.713 24.425 1.00 38.91 178 SER A CA 1
ATOM 1459 C C . SER A 1 178 ? 17.244 -13.154 24.902 1.00 38.91 178 SER A C 1
ATOM 1461 O O . SER A 1 178 ? 18.312 -13.491 25.454 1.00 38.91 178 SER A O 1
#

Sequence (178 aa):
MNKHKLIELQKIIEEKIGSLIEEVEIATNAKLNALYIDDRRDEIQYLQWSTRTIQSILNRDIDERQKLGITKKRLEMMDAIEFENSLQERIQELKLSVKDCNNQRDSDIFINEIDTLESILGRLSDLKYGAETRAIDIANANNDFKQANRLRKQIIKIQEIEDEISAQSSNTKLRWTS

Secondary structure (DSSP, 8-state):
-PPPHHHHHHHHHHHHHHHHHHHHHHHHHTT--HHHHHHHHHHHHHHHHHHHHHHHHHTS-HHHHHHTT--HHHHHHHHHHHHHHHHHHHHHHHHHHHHH---HHHHHHHHHHHHHHHHHHHHHHHHHHHHHHHHHHHHHHTT-HHHHHHHHHHHHHHHHHHHHHHHHHHHHHHHH--

pLDDT: mean 88.69, std 14.67, range [33.91, 98.31]

Foldseek 3Di:
DDDQLLVVLLVVLVVVLVVLVVVLVVCVVVVHDPVVSVLSVLLSVLSVVLNVLLCVLVVPDPVVVVVVVDDPVLSSLLSLLSSLVVLVVLLVVLVVVLVPDPDPVVNVSSVSSNVSSVVSNVSSVCSVCVVLVVQLVVCVVVVVVVSNVVSVVVVVVVVVSSVVSVVVVVVVVVVVVD

Radius of gyration: 19.8 Å; chains: 1; bounding box: 51×44×55 Å